Protein AF-A0A3D1KBX4-F1 (afdb_monomer_lite)

Radius of gyration: 48.0 Å; chains: 1; bounding box: 101×35×110 Å

Sequence (178 aa):
KVKNSNFAMSMIKERGLDIAAVSDDEIENITEENTMIAKLMTWLKGKGLPENADEKAVEEFTAKLKTVEDTDASYQAGFDAGKLEAPAKELTDKITALEADKLALTAEVETLKAKNAKLTGGLNAPSTETVLTGKAGFDTAVADLVKTGMKLPDAMIQVQRQNPILFKSMIEETNKKR

Secondary structure (DSSP, 8-state):
-----HHHHHHHHHTT--TTTS-HHHHHHHHHHHHHHHHHHHHHHHTT--TT--HHHHHHHHHHHHHHHHHHHHHHHHHHTTTTHHHHHHHHHHHHHHHHHHHHHHHHHHHHHHHHHHHHHHHSS--------HHHHHHHHHHHHHHTT--HHHHHHHHHHH-HHHHHHHHHHHHHT-

Structure (mmCIF, N/CA/C/O backbone):
data_AF-A0A3D1KBX4-F1
#
_entry.id   AF-A0A3D1KBX4-F1
#
loop_
_atom_site.group_PDB
_atom_site.id
_atom_site.type_symbol
_atom_site.label_atom_id
_atom_site.label_alt_id
_atom_site.label_comp_id
_atom_site.label_asym_id
_atom_site.label_entity_id
_atom_site.label_seq_id
_atom_site.pdbx_PDB_ins_code
_atom_site.Cartn_x
_atom_site.Cartn_y
_atom_site.Cartn_z
_atom_site.occupancy
_atom_site.B_iso_or_equiv
_atom_site.auth_seq_id
_atom_site.auth_comp_id
_atom_site.auth_asym_id
_atom_site.auth_atom_id
_atom_site.pdbx_PDB_model_num
ATOM 1 N N . LYS A 1 1 ? 36.544 -19.363 -18.564 1.00 40.16 1 LYS A N 1
ATOM 2 C CA . LYS A 1 1 ? 37.272 -19.500 -19.851 1.00 40.16 1 LYS A CA 1
ATOM 3 C C . LYS A 1 1 ? 36.250 -19.444 -20.973 1.00 40.16 1 LYS A C 1
ATOM 5 O O . LYS A 1 1 ? 35.877 -20.483 -21.515 1.00 40.16 1 LYS A O 1
ATOM 10 N N . VAL A 1 2 ? 35.745 -18.242 -21.246 1.00 45.41 2 VAL A N 1
ATOM 11 C CA . VAL A 1 2 ? 34.966 -17.989 -22.456 1.00 45.41 2 VAL A CA 1
ATOM 12 C C . VAL A 1 2 ? 35.917 -18.287 -23.605 1.00 45.41 2 VAL A C 1
ATOM 14 O O . VAL A 1 2 ? 37.049 -17.808 -23.643 1.00 45.41 2 VAL A O 1
ATOM 17 N N . LYS A 1 3 ? 35.549 -19.264 -24.429 1.00 46.41 3 LYS A N 1
ATOM 18 C CA . LYS A 1 3 ? 36.371 -19.665 -25.560 1.00 46.41 3 LYS A CA 1
ATOM 19 C C . LYS A 1 3 ? 36.440 -18.455 -26.475 1.00 46.41 3 LYS A C 1
ATOM 21 O O . LYS A 1 3 ? 35.412 -18.082 -27.023 1.00 46.41 3 LYS A O 1
ATOM 26 N N . ASN A 1 4 ? 37.642 -17.905 -26.613 1.00 54.31 4 ASN A N 1
ATOM 27 C CA . ASN A 1 4 ? 38.104 -17.089 -27.727 1.00 54.31 4 ASN A CA 1
ATOM 28 C C . ASN A 1 4 ? 37.462 -17.594 -29.028 1.00 54.31 4 ASN A C 1
ATOM 30 O O . ASN A 1 4 ? 37.951 -18.527 -29.669 1.00 54.31 4 ASN A O 1
ATOM 34 N N . SER A 1 5 ? 36.294 -17.048 -29.359 1.00 61.50 5 SER A N 1
ATOM 35 C CA . SER A 1 5 ? 35.560 -17.422 -30.553 1.00 61.50 5 SER A CA 1
ATOM 36 C C . SER A 1 5 ? 36.363 -16.852 -31.707 1.00 61.50 5 SER A C 1
ATOM 38 O O . SER A 1 5 ? 36.570 -15.642 -31.771 1.00 61.50 5 SER A O 1
ATOM 40 N N . ASN A 1 6 ? 36.842 -17.707 -32.613 1.00 62.59 6 ASN A N 1
ATOM 41 C CA . ASN A 1 6 ? 37.582 -17.274 -33.806 1.00 62.59 6 ASN A CA 1
ATOM 42 C C . ASN A 1 6 ? 36.839 -16.172 -34.580 1.00 62.59 6 ASN A C 1
ATOM 44 O O . ASN A 1 6 ? 37.470 -15.356 -35.241 1.00 62.59 6 ASN A O 1
ATOM 48 N N . PHE A 1 7 ? 35.512 -16.132 -34.441 1.00 63.44 7 PHE A N 1
ATOM 49 C CA . PHE A 1 7 ? 34.642 -15.102 -34.984 1.00 63.44 7 PHE A CA 1
ATOM 50 C C . PHE A 1 7 ? 34.751 -13.752 -34.250 1.00 63.44 7 PHE A C 1
ATOM 52 O O . PHE A 1 7 ? 34.878 -12.717 -34.891 1.00 63.44 7 PHE A O 1
ATOM 59 N N . ALA A 1 8 ? 34.778 -13.729 -32.914 1.00 63.28 8 ALA A N 1
ATOM 60 C CA . ALA A 1 8 ? 34.997 -12.483 -32.170 1.00 63.28 8 ALA A CA 1
ATOM 61 C C . ALA A 1 8 ? 36.393 -11.906 -32.465 1.00 63.28 8 ALA A C 1
ATOM 63 O O . ALA A 1 8 ? 36.533 -10.715 -32.730 1.00 63.28 8 ALA A O 1
ATOM 64 N N . MET A 1 9 ? 37.416 -12.767 -32.538 1.00 66.56 9 MET A N 1
ATOM 65 C CA . MET A 1 9 ? 38.781 -12.357 -32.889 1.00 66.56 9 MET A CA 1
ATOM 66 C C . MET A 1 9 ? 38.905 -11.817 -34.323 1.00 66.56 9 MET A C 1
ATOM 68 O O . MET A 1 9 ? 39.659 -10.869 -34.542 1.00 66.56 9 MET A O 1
ATOM 72 N N . SER A 1 10 ? 38.173 -12.368 -35.302 1.00 69.00 10 SER A N 1
ATOM 73 C CA . SER A 1 10 ? 38.164 -11.809 -36.663 1.00 69.00 10 SER A CA 1
ATOM 74 C C . SER A 1 10 ? 37.491 -10.437 -36.713 1.00 69.00 10 SER A C 1
ATOM 76 O O . SER A 1 10 ? 38.005 -9.543 -37.377 1.00 69.00 10 SER A O 1
ATOM 78 N N . MET A 1 11 ? 36.410 -10.234 -35.955 1.00 67.12 11 MET A N 1
ATOM 79 C CA . MET A 1 11 ? 35.692 -8.954 -35.904 1.00 67.12 11 MET A CA 1
ATOM 80 C C . MET A 1 11 ? 36.488 -7.858 -35.185 1.00 67.12 11 MET A C 1
ATOM 82 O O . MET A 1 11 ? 36.513 -6.720 -35.644 1.00 67.12 11 MET A O 1
ATOM 86 N N . ILE A 1 12 ? 37.184 -8.189 -34.093 1.00 67.62 12 ILE A N 1
ATOM 87 C CA . ILE A 1 12 ? 38.098 -7.260 -33.403 1.00 67.62 12 ILE A CA 1
ATOM 88 C C . ILE A 1 12 ? 39.187 -6.782 -34.375 1.00 67.62 12 ILE A C 1
ATOM 90 O O . ILE A 1 12 ? 39.473 -5.587 -34.457 1.00 67.62 12 ILE A O 1
ATOM 94 N N . LYS A 1 13 ? 39.717 -7.703 -35.190 1.00 71.62 13 LYS A N 1
ATOM 95 C CA . LYS A 1 13 ? 40.712 -7.398 -36.223 1.00 71.62 13 LYS A CA 1
ATOM 96 C C . LYS A 1 13 ? 40.152 -6.533 -37.361 1.00 71.62 13 LYS A C 1
ATOM 98 O O . LYS A 1 13 ? 40.846 -5.628 -37.813 1.00 71.62 13 LYS A O 1
ATOM 103 N N . GLU A 1 14 ? 38.919 -6.774 -37.811 1.00 69.06 14 GLU A N 1
ATOM 104 C CA . GLU A 1 14 ? 38.237 -5.936 -38.815 1.00 69.06 14 GLU A CA 1
ATOM 105 C C . GLU A 1 14 ? 37.925 -4.525 -38.296 1.00 69.06 14 GLU A C 1
ATOM 107 O O . GLU A 1 14 ? 38.028 -3.559 -39.047 1.00 69.06 14 GLU A O 1
ATOM 112 N N . ARG A 1 15 ? 37.616 -4.388 -36.999 1.00 68.19 15 ARG A N 1
ATOM 113 C CA . ARG A 1 15 ? 37.420 -3.094 -36.321 1.00 68.19 15 ARG A CA 1
ATOM 114 C C . ARG A 1 15 ? 38.738 -2.346 -36.046 1.00 68.19 15 ARG A C 1
ATOM 116 O O . ARG A 1 15 ? 38.702 -1.247 -35.503 1.00 68.19 15 ARG A O 1
ATOM 123 N N . GLY A 1 16 ? 39.892 -2.919 -36.409 1.00 69.19 16 GLY A N 1
ATOM 124 C CA . GLY A 1 16 ? 41.214 -2.317 -36.200 1.00 69.19 16 GLY A CA 1
ATOM 125 C C . GLY A 1 16 ? 41.640 -2.231 -34.731 1.00 69.19 16 GLY A C 1
ATOM 126 O O . GLY A 1 16 ? 42.551 -1.473 -34.405 1.00 69.19 16 GLY A O 1
ATOM 127 N N . LEU A 1 17 ? 40.978 -2.983 -33.850 1.00 69.25 17 LEU A N 1
ATOM 128 C CA . LEU A 1 17 ? 41.264 -3.013 -32.421 1.00 69.25 17 LEU A CA 1
ATOM 129 C C . LEU A 1 17 ? 42.399 -4.005 -32.137 1.00 69.25 17 LEU A C 1
ATOM 131 O O . LEU A 1 17 ? 42.470 -5.083 -32.735 1.00 69.25 17 LEU A O 1
ATOM 135 N N . ASP A 1 18 ? 43.295 -3.646 -31.218 1.00 71.38 18 ASP A N 1
ATOM 136 C CA . ASP A 1 18 ? 44.352 -4.552 -30.772 1.00 71.38 18 ASP A CA 1
ATOM 137 C C . ASP A 1 18 ? 43.756 -5.630 -29.863 1.00 71.38 18 ASP A C 1
ATOM 139 O O . ASP A 1 18 ? 43.328 -5.348 -28.747 1.00 71.38 18 ASP A O 1
ATOM 143 N N . ILE A 1 19 ? 43.761 -6.878 -30.335 1.00 62.38 19 ILE A N 1
ATOM 144 C CA . ILE A 1 19 ? 43.239 -8.052 -29.621 1.00 62.38 19 ILE A CA 1
ATOM 145 C C . ILE A 1 19 ? 43.886 -8.207 -28.235 1.00 62.38 19 ILE A C 1
ATOM 147 O O . ILE A 1 19 ? 43.243 -8.724 -27.328 1.00 62.38 19 ILE A O 1
ATOM 151 N N . ALA A 1 20 ? 45.132 -7.757 -28.052 1.00 65.81 20 ALA A N 1
ATOM 152 C CA . ALA A 1 20 ? 45.820 -7.829 -26.764 1.00 65.81 20 ALA A CA 1
ATOM 153 C C . ALA A 1 20 ? 45.348 -6.770 -25.747 1.00 65.81 20 ALA A C 1
ATOM 155 O O . ALA A 1 20 ? 45.660 -6.893 -24.563 1.00 65.81 20 ALA A O 1
ATOM 156 N N . ALA A 1 21 ? 44.622 -5.744 -26.200 1.00 68.38 21 ALA A N 1
ATOM 157 C CA . ALA A 1 21 ? 44.121 -4.643 -25.381 1.00 68.38 21 ALA A CA 1
ATOM 158 C C . ALA A 1 21 ? 42.611 -4.730 -25.092 1.00 68.38 21 ALA A C 1
ATOM 160 O O . ALA A 1 21 ? 42.119 -3.949 -24.282 1.00 68.38 21 ALA A O 1
ATOM 161 N N . VAL A 1 22 ? 41.889 -5.658 -25.732 1.00 66.56 22 VAL A N 1
ATOM 162 C CA . VAL A 1 22 ? 40.455 -5.879 -25.501 1.00 66.56 22 VAL A CA 1
ATOM 163 C C . VAL A 1 22 ? 40.276 -6.839 -24.324 1.00 66.56 22 VAL A C 1
ATOM 165 O O . VAL A 1 22 ? 40.802 -7.952 -24.332 1.00 66.56 22 VAL A O 1
ATOM 168 N N . SER A 1 23 ? 39.551 -6.397 -23.302 1.00 74.88 23 SER A N 1
ATOM 169 C CA . SER A 1 23 ? 39.239 -7.182 -22.105 1.00 74.88 23 SER A CA 1
ATOM 170 C C . SER A 1 23 ? 38.258 -8.326 -22.389 1.00 74.88 23 SER A C 1
ATOM 172 O O . SER A 1 23 ? 37.511 -8.301 -23.367 1.00 74.88 23 SER A O 1
ATOM 174 N N . ASP A 1 24 ? 38.230 -9.332 -21.509 1.00 70.56 24 ASP A N 1
ATOM 175 C CA . ASP A 1 24 ? 37.310 -10.473 -21.630 1.00 70.56 24 ASP A CA 1
ATOM 176 C C . ASP A 1 24 ? 35.830 -10.022 -21.657 1.00 70.56 24 ASP A C 1
ATOM 178 O O . ASP A 1 24 ? 35.048 -10.572 -22.434 1.00 70.56 24 ASP A O 1
ATOM 182 N N . ASP A 1 25 ? 35.470 -8.982 -20.894 1.00 71.00 25 ASP A N 1
ATOM 183 C CA . ASP A 1 25 ? 34.118 -8.400 -20.863 1.00 71.00 25 ASP A CA 1
ATOM 184 C C . ASP A 1 25 ? 33.765 -7.700 -22.191 1.00 71.00 25 ASP A C 1
ATOM 186 O O . ASP A 1 25 ? 32.648 -7.811 -22.697 1.00 71.00 25 ASP A O 1
ATOM 190 N N . GLU A 1 26 ? 34.728 -7.013 -22.814 1.00 68.25 26 GLU A N 1
ATOM 191 C CA . GLU A 1 26 ? 34.542 -6.404 -24.137 1.00 68.25 26 GLU A CA 1
ATOM 192 C C . GLU A 1 26 ? 34.415 -7.468 -25.237 1.00 68.25 26 GLU A C 1
ATOM 194 O O . GLU A 1 26 ? 33.619 -7.309 -26.163 1.00 68.25 26 GLU A O 1
ATOM 199 N N . ILE A 1 27 ? 35.145 -8.584 -25.132 1.00 67.19 27 ILE A N 1
ATOM 200 C CA . ILE A 1 27 ? 35.003 -9.730 -26.045 1.00 67.19 27 ILE A CA 1
ATOM 201 C C . ILE A 1 27 ? 33.617 -10.373 -25.892 1.00 67.19 27 ILE A C 1
ATOM 203 O O . ILE A 1 27 ? 33.011 -10.761 -26.899 1.00 67.19 27 ILE A O 1
ATOM 207 N N . GLU A 1 28 ? 33.105 -10.491 -24.664 1.00 73.44 28 GLU A N 1
ATOM 208 C CA . GLU A 1 28 ? 31.763 -11.009 -24.380 1.00 73.44 28 GLU A CA 1
ATOM 209 C C . GLU A 1 28 ? 30.683 -10.091 -24.963 1.00 73.44 28 GLU A C 1
ATOM 211 O O . GLU A 1 28 ? 29.882 -10.560 -25.773 1.00 73.44 28 GLU A O 1
ATOM 216 N N . ASN A 1 29 ? 30.753 -8.780 -24.709 1.00 72.50 29 ASN A N 1
ATOM 217 C CA . ASN A 1 29 ? 29.845 -7.793 -25.303 1.00 72.50 29 ASN A CA 1
ATOM 218 C C . ASN A 1 29 ? 29.869 -7.826 -26.840 1.00 72.50 29 ASN A C 1
ATOM 220 O O . ASN A 1 29 ? 28.818 -7.894 -27.476 1.00 72.50 29 ASN A O 1
ATOM 224 N N . ILE A 1 30 ? 31.053 -7.874 -27.463 1.00 68.75 30 ILE A N 1
ATOM 225 C CA . ILE A 1 30 ? 31.182 -8.003 -28.926 1.00 68.75 30 ILE A CA 1
ATOM 226 C C . ILE A 1 30 ? 30.547 -9.313 -29.418 1.00 68.75 30 ILE A C 1
ATOM 228 O O . ILE A 1 30 ? 29.955 -9.367 -30.500 1.00 68.75 30 ILE A O 1
ATOM 232 N N . THR A 1 31 ? 30.662 -10.397 -28.654 1.00 68.94 31 THR A N 1
ATOM 233 C CA . THR A 1 31 ? 30.068 -11.691 -29.013 1.00 68.94 31 THR A CA 1
ATOM 234 C C . THR A 1 31 ? 28.540 -11.653 -28.912 1.00 68.94 31 THR A C 1
ATOM 236 O O . THR A 1 31 ? 27.851 -12.187 -29.791 1.00 68.94 31 THR A O 1
ATOM 239 N N . GLU A 1 32 ? 27.996 -10.999 -27.887 1.00 71.50 32 GLU A N 1
ATOM 240 C CA . GLU A 1 32 ? 26.558 -10.822 -27.685 1.00 71.50 32 GLU A CA 1
ATOM 241 C C . GLU A 1 32 ? 25.929 -9.906 -28.740 1.00 71.50 32 GLU A C 1
ATOM 243 O O . GLU A 1 32 ? 24.966 -10.319 -29.396 1.00 71.50 32 GLU A O 1
ATOM 248 N N . GLU A 1 33 ? 26.517 -8.729 -28.988 1.00 68.44 33 GLU A N 1
ATOM 249 C CA . GLU A 1 33 ? 26.109 -7.795 -30.049 1.00 68.44 33 GLU A CA 1
ATOM 250 C C . GLU A 1 33 ? 26.011 -8.512 -31.398 1.00 68.44 33 GLU A C 1
ATOM 252 O O . GLU A 1 33 ? 24.991 -8.459 -32.090 1.00 68.44 33 GLU A O 1
ATOM 257 N N . ASN A 1 34 ? 27.049 -9.268 -31.759 1.00 64.38 34 ASN A N 1
ATOM 258 C CA . ASN A 1 34 ? 27.075 -9.981 -33.029 1.00 64.38 34 ASN A CA 1
ATOM 259 C C . ASN A 1 34 ? 26.075 -11.144 -33.082 1.00 64.38 34 ASN A C 1
ATOM 261 O O . ASN A 1 34 ? 25.527 -11.448 -34.145 1.00 64.38 34 ASN A O 1
ATOM 265 N N . THR A 1 35 ? 25.788 -11.783 -31.947 1.00 69.50 35 THR A N 1
ATOM 266 C CA . THR A 1 35 ? 24.731 -12.798 -31.855 1.00 69.50 35 THR A CA 1
ATOM 267 C C . THR A 1 35 ? 23.355 -12.174 -32.090 1.00 69.50 35 THR A C 1
ATOM 269 O O . THR A 1 35 ? 22.517 -12.767 -32.778 1.00 69.50 35 THR A O 1
ATOM 272 N N . MET A 1 36 ? 23.111 -10.969 -31.567 1.00 66.56 36 MET A N 1
ATOM 273 C CA . MET A 1 36 ? 21.882 -10.218 -31.830 1.00 66.56 36 MET A CA 1
ATOM 274 C C . MET A 1 36 ? 21.788 -9.780 -33.295 1.00 66.56 36 MET A C 1
ATOM 276 O O . MET A 1 36 ? 20.743 -9.988 -33.912 1.00 66.56 36 MET A O 1
ATOM 280 N N . ILE A 1 37 ? 22.882 -9.295 -33.892 1.00 69.75 37 ILE A N 1
ATOM 281 C CA . ILE A 1 37 ? 22.953 -8.956 -35.324 1.00 69.75 37 ILE A CA 1
ATOM 282 C C . ILE A 1 37 ? 22.658 -10.187 -36.193 1.00 69.75 37 ILE A C 1
ATOM 284 O O . ILE A 1 37 ? 21.861 -10.109 -37.126 1.00 69.75 37 ILE A O 1
ATOM 288 N N . ALA A 1 38 ? 23.220 -11.356 -35.875 1.00 63.38 38 ALA A N 1
ATOM 289 C CA . ALA A 1 38 ? 22.959 -12.590 -36.619 1.00 63.38 38 ALA A CA 1
ATOM 290 C C . ALA A 1 38 ? 21.491 -13.046 -36.510 1.00 63.38 38 ALA A C 1
ATOM 292 O O . ALA A 1 38 ? 20.892 -13.465 -37.509 1.00 63.38 38 ALA A O 1
ATOM 293 N N . LYS A 1 39 ? 20.885 -12.935 -35.319 1.00 66.38 39 LYS A N 1
ATOM 294 C CA . LYS A 1 39 ? 19.450 -13.201 -35.110 1.00 66.38 39 LYS A CA 1
ATOM 295 C C . LYS A 1 39 ? 18.583 -12.218 -35.895 1.00 66.38 39 LYS A C 1
ATOM 297 O O . LYS A 1 39 ? 17.627 -12.649 -36.537 1.00 66.38 39 LYS A O 1
ATOM 302 N N . LEU A 1 40 ? 18.946 -10.935 -35.903 1.00 67.62 40 LEU A N 1
ATOM 303 C CA . LEU A 1 40 ? 18.265 -9.896 -36.670 1.00 67.62 40 LEU A CA 1
ATOM 304 C C . LEU A 1 40 ? 18.351 -10.177 -38.174 1.00 67.62 40 LEU A C 1
ATOM 306 O O . LEU A 1 40 ? 17.325 -10.219 -38.842 1.00 67.62 40 LEU A O 1
ATOM 310 N N . MET A 1 41 ? 19.539 -10.480 -38.698 1.00 63.59 41 MET A N 1
ATOM 311 C CA . MET A 1 41 ? 19.735 -10.849 -40.104 1.00 63.59 41 MET A CA 1
ATOM 312 C C . MET A 1 41 ? 18.957 -12.110 -40.487 1.00 63.59 41 MET A C 1
ATOM 314 O O . MET A 1 41 ? 18.401 -12.189 -41.579 1.00 63.59 41 MET A O 1
ATOM 318 N N . THR A 1 42 ? 18.872 -13.093 -39.591 1.00 68.69 42 THR A N 1
ATOM 319 C CA . THR A 1 42 ? 18.074 -14.309 -39.806 1.00 68.69 42 THR A CA 1
ATOM 320 C C . THR A 1 42 ? 16.580 -13.996 -39.848 1.00 68.69 42 THR A C 1
ATOM 322 O O . THR A 1 42 ? 15.877 -14.464 -40.743 1.00 68.6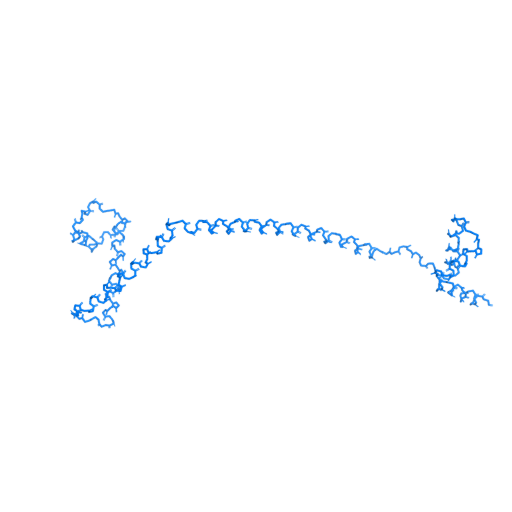9 42 THR A O 1
ATOM 325 N N . TRP A 1 43 ? 16.095 -13.173 -38.916 1.00 67.69 43 TRP A N 1
ATOM 326 C CA . TRP A 1 43 ? 14.705 -12.724 -38.887 1.00 67.69 43 TRP A CA 1
ATOM 327 C C . TRP A 1 43 ? 14.349 -11.931 -40.147 1.00 67.69 43 TRP A C 1
ATOM 329 O O . TRP A 1 43 ? 13.349 -12.226 -40.797 1.00 67.69 43 TRP A O 1
ATOM 339 N N . LEU A 1 44 ? 15.210 -10.996 -40.546 1.00 64.75 44 LEU A N 1
ATOM 340 C CA . LEU A 1 44 ? 15.057 -10.207 -41.761 1.00 64.75 44 LEU A CA 1
ATOM 341 C C . LEU A 1 44 ? 15.067 -11.102 -43.021 1.00 64.75 44 LEU A C 1
ATOM 343 O O . LEU A 1 44 ? 14.248 -10.902 -43.914 1.00 64.75 44 LEU A O 1
ATOM 347 N N . LYS A 1 45 ? 15.904 -12.151 -43.080 1.00 59.69 45 LYS A N 1
ATOM 348 C CA . LYS A 1 45 ? 15.924 -13.122 -44.195 1.00 59.69 45 LYS A CA 1
ATOM 349 C C . LYS A 1 45 ? 14.632 -13.933 -44.250 1.00 59.69 45 LYS A C 1
ATOM 351 O O . LYS A 1 45 ? 14.064 -14.094 -45.324 1.00 59.69 45 LYS A O 1
ATOM 356 N N . GLY A 1 46 ? 14.123 -14.365 -43.095 1.00 63.69 46 GLY A N 1
ATOM 357 C CA . GLY A 1 46 ? 12.828 -15.044 -42.976 1.00 63.69 46 GLY A CA 1
ATOM 358 C C . GLY A 1 46 ? 11.623 -14.156 -43.312 1.00 63.69 46 GLY A C 1
ATOM 359 O O . GLY A 1 46 ? 10.556 -14.670 -43.640 1.00 63.69 46 GLY A O 1
ATOM 360 N N . LYS A 1 47 ? 11.790 -12.829 -43.263 1.00 63.25 47 LYS A N 1
ATOM 361 C CA . LYS A 1 47 ? 10.810 -11.835 -43.725 1.00 63.25 47 LYS A CA 1
ATOM 362 C C . LYS A 1 47 ? 10.975 -11.447 -45.200 1.00 63.25 47 LYS A C 1
ATOM 364 O O . LYS A 1 47 ? 10.172 -10.658 -45.686 1.00 63.25 47 LYS A O 1
ATOM 369 N N . GLY A 1 48 ? 11.946 -12.030 -45.906 1.00 54.59 48 GLY A N 1
ATOM 370 C CA . GLY A 1 48 ? 12.234 -11.722 -47.304 1.00 54.59 48 GLY A CA 1
ATOM 371 C C . GLY A 1 48 ? 13.094 -10.472 -47.460 1.00 54.59 48 GLY A C 1
ATOM 372 O O . GLY A 1 48 ? 12.681 -9.531 -48.130 1.00 54.59 48 GLY A O 1
ATOM 373 N N . LEU A 1 49 ? 14.281 -10.454 -46.840 1.00 56.50 49 LEU A N 1
ATOM 374 C CA . LEU A 1 49 ? 15.329 -9.480 -47.165 1.00 56.50 49 LEU A 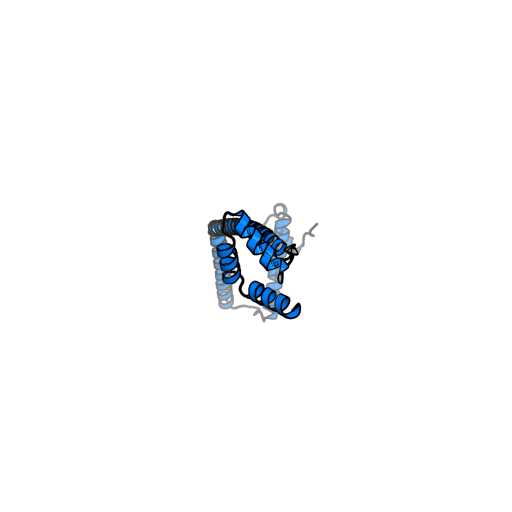CA 1
ATOM 375 C C . LEU A 1 49 ? 15.518 -9.467 -48.689 1.00 56.50 49 LEU A C 1
ATOM 377 O O . LEU A 1 49 ? 15.888 -10.509 -49.237 1.00 56.50 49 LEU A O 1
ATOM 381 N N . PRO A 1 50 ? 15.287 -8.342 -49.386 1.00 55.22 50 PRO A N 1
ATOM 382 C CA . PRO A 1 50 ? 15.759 -8.226 -50.753 1.00 55.22 50 PRO A CA 1
ATOM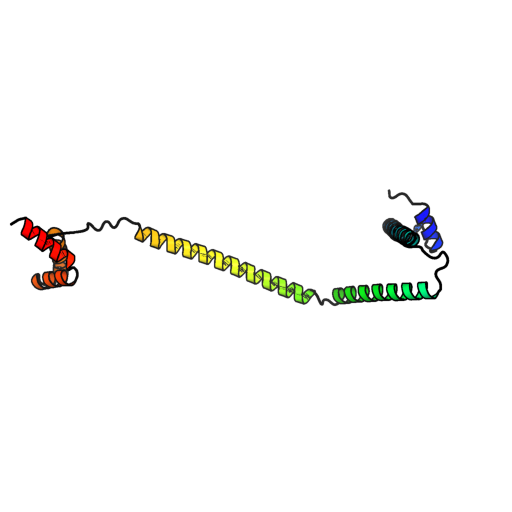 383 C C . PRO A 1 50 ? 17.283 -8.370 -50.689 1.00 55.22 50 PRO A C 1
ATOM 385 O O . PRO A 1 50 ? 17.929 -7.687 -49.895 1.00 55.22 50 PRO A O 1
ATOM 388 N N . GLU A 1 51 ? 17.877 -9.248 -51.499 1.00 52.31 51 GLU A N 1
ATOM 389 C CA . GLU A 1 51 ? 19.344 -9.428 -51.584 1.00 52.31 51 GLU A CA 1
ATOM 390 C C . GLU A 1 51 ? 20.088 -8.139 -52.007 1.00 52.31 51 GLU A C 1
ATOM 392 O O . GLU A 1 51 ? 21.312 -8.100 -52.105 1.00 52.31 51 GLU A O 1
ATOM 397 N N . ASN A 1 52 ? 19.339 -7.057 -52.210 1.00 54.56 52 ASN A N 1
ATOM 398 C CA . ASN A 1 52 ? 19.752 -5.728 -52.581 1.00 54.56 52 ASN A CA 1
ATOM 399 C C . ASN A 1 52 ? 18.609 -4.788 -52.158 1.00 54.56 52 ASN A C 1
ATOM 401 O O . ASN A 1 52 ? 17.750 -4.434 -52.965 1.00 54.56 52 ASN A O 1
ATOM 405 N N . ALA A 1 53 ? 18.544 -4.457 -50.863 1.00 55.62 53 ALA A N 1
ATOM 406 C CA . ALA A 1 53 ? 17.675 -3.386 -50.382 1.00 55.62 53 ALA A CA 1
ATOM 407 C C . ALA A 1 53 ? 18.007 -2.112 -51.166 1.00 55.62 53 ALA A C 1
ATOM 409 O O . ALA A 1 53 ? 19.176 -1.730 -51.248 1.00 55.62 53 ALA A O 1
ATOM 410 N N . ASP A 1 54 ? 17.000 -1.500 -51.791 1.00 59.50 54 ASP A N 1
ATOM 411 C CA . ASP A 1 54 ? 17.208 -0.211 -52.434 1.00 59.50 54 ASP A CA 1
ATOM 412 C C . ASP A 1 54 ? 17.618 0.834 -51.382 1.00 59.50 54 ASP A C 1
ATOM 414 O O . ASP A 1 54 ? 17.313 0.713 -50.192 1.00 59.50 54 ASP A O 1
ATOM 418 N N . GLU A 1 55 ? 18.367 1.845 -51.819 1.00 56.78 55 GLU A N 1
ATOM 419 C CA . GLU A 1 55 ? 18.937 2.895 -50.961 1.00 56.78 55 GLU A CA 1
ATOM 420 C C . GLU A 1 55 ? 17.872 3.546 -50.062 1.00 56.78 55 GLU A C 1
ATOM 422 O O . GLU A 1 55 ? 18.127 3.864 -48.903 1.00 56.78 55 GLU A O 1
ATOM 427 N N . LYS A 1 56 ? 16.629 3.609 -50.547 1.00 65.12 56 LYS A N 1
ATOM 428 C CA . LYS A 1 56 ? 15.481 4.173 -49.842 1.00 65.12 56 LYS A CA 1
ATOM 429 C C . LYS A 1 56 ? 15.016 3.312 -48.662 1.00 65.12 56 LYS A C 1
ATOM 431 O O . LYS A 1 56 ? 14.667 3.857 -47.616 1.00 65.12 56 LYS A O 1
ATOM 436 N N . ALA A 1 57 ? 15.023 1.986 -48.789 1.00 59.31 57 ALA A N 1
ATOM 437 C CA . ALA A 1 57 ? 14.710 1.078 -47.685 1.00 59.31 57 ALA A CA 1
ATOM 438 C C . ALA A 1 57 ? 15.772 1.137 -46.571 1.00 59.31 57 ALA A C 1
ATOM 440 O O . ALA A 1 57 ? 15.438 1.021 -45.389 1.00 59.31 57 ALA A O 1
ATOM 441 N N . VAL A 1 58 ? 17.039 1.356 -46.941 1.00 57.56 58 VAL A N 1
ATOM 442 C CA . VAL A 1 58 ? 18.138 1.567 -45.988 1.00 57.56 58 VAL A CA 1
ATOM 443 C C . VAL A 1 58 ? 17.982 2.913 -45.281 1.00 57.56 58 VAL A C 1
ATOM 445 O O . VAL A 1 58 ? 18.000 2.947 -44.054 1.00 57.56 58 VAL A O 1
ATOM 448 N N . GLU A 1 59 ? 17.734 3.999 -46.017 1.00 64.12 59 GLU A N 1
ATOM 449 C CA . GLU A 1 59 ? 17.489 5.330 -45.443 1.00 64.12 59 GLU A CA 1
ATOM 450 C C . GLU A 1 59 ? 16.298 5.345 -44.473 1.00 64.12 59 GLU A C 1
ATOM 452 O O . GLU A 1 59 ? 16.394 5.910 -43.382 1.00 64.12 59 GLU A O 1
ATOM 457 N N . GLU A 1 60 ? 15.185 4.691 -44.825 1.00 64.62 60 GLU A N 1
ATOM 458 C CA . GLU A 1 60 ? 14.000 4.623 -43.962 1.00 64.62 60 GLU A CA 1
ATOM 459 C C . GLU A 1 60 ? 14.275 3.824 -42.678 1.00 64.62 60 GLU A C 1
ATOM 461 O O . GLU A 1 60 ? 13.815 4.199 -41.594 1.00 64.62 60 GLU A O 1
ATOM 466 N N . PHE A 1 61 ? 15.048 2.738 -42.773 1.00 59.66 61 PHE A N 1
ATOM 467 C CA . PHE A 1 61 ? 15.465 1.963 -41.607 1.00 59.66 61 PHE A CA 1
ATOM 468 C C . PHE A 1 61 ? 16.435 2.752 -40.717 1.00 59.66 61 PHE A C 1
ATOM 470 O O . PHE A 1 61 ? 16.230 2.805 -39.506 1.00 59.66 61 PHE A O 1
ATOM 477 N N . THR A 1 62 ? 17.433 3.428 -41.294 1.00 61.75 62 THR A N 1
ATOM 478 C CA . THR A 1 62 ? 18.384 4.280 -40.561 1.00 61.75 62 THR A CA 1
ATOM 479 C C . THR A 1 62 ? 17.687 5.454 -39.874 1.00 61.75 62 THR A C 1
ATOM 481 O O . THR A 1 62 ? 17.989 5.750 -38.719 1.00 61.75 62 THR A O 1
ATOM 484 N N . ALA A 1 63 ? 16.710 6.090 -40.528 1.00 68.94 63 ALA A N 1
ATOM 485 C CA . ALA A 1 63 ? 15.907 7.146 -39.916 1.00 68.94 63 ALA A CA 1
ATOM 486 C C . ALA A 1 63 ? 15.104 6.622 -38.714 1.00 68.94 63 ALA A C 1
ATOM 488 O O . ALA A 1 63 ? 15.091 7.258 -37.662 1.00 68.94 63 ALA A O 1
ATOM 489 N N . LYS A 1 64 ? 14.490 5.435 -38.832 1.00 66.31 64 LYS A N 1
ATOM 490 C CA . LYS A 1 64 ? 13.788 4.789 -37.712 1.00 66.31 64 LYS A CA 1
ATOM 491 C C . LYS A 1 64 ? 14.743 4.399 -36.581 1.00 66.31 64 LYS A C 1
ATOM 493 O O . LYS A 1 64 ? 14.398 4.602 -35.420 1.00 66.31 64 LYS A O 1
ATOM 498 N N . LEU A 1 65 ? 15.942 3.905 -36.889 1.00 64.06 65 LEU A N 1
ATOM 499 C CA . LEU A 1 65 ? 16.949 3.577 -35.875 1.00 64.06 65 LEU A CA 1
ATOM 500 C C . LEU A 1 65 ? 17.364 4.825 -35.083 1.00 64.06 65 LEU A C 1
ATOM 502 O O . LEU A 1 65 ? 17.320 4.815 -33.858 1.00 64.06 65 LEU A O 1
ATOM 506 N N . LYS A 1 66 ? 17.629 5.932 -35.787 1.00 66.25 66 LYS A N 1
ATOM 507 C CA . LYS A 1 66 ? 17.961 7.221 -35.174 1.00 66.25 66 LYS A CA 1
ATOM 508 C C . LYS A 1 66 ? 16.844 7.744 -34.272 1.00 66.25 66 LYS A C 1
ATOM 510 O O . LYS A 1 66 ? 17.118 8.228 -33.185 1.00 66.25 66 LYS A O 1
ATOM 515 N N . THR A 1 67 ? 15.576 7.576 -34.663 1.00 67.06 67 THR A N 1
ATOM 516 C CA . THR A 1 67 ? 14.457 7.947 -33.779 1.00 67.06 67 THR A CA 1
ATOM 517 C C . THR A 1 67 ? 14.397 7.105 -32.506 1.00 67.06 67 THR A C 1
ATOM 519 O O . THR A 1 67 ? 14.006 7.626 -31.467 1.00 67.06 67 THR A O 1
ATOM 522 N N . VAL A 1 68 ? 14.791 5.829 -32.556 1.00 58.91 68 VAL A N 1
ATOM 523 C CA . VAL A 1 68 ? 14.854 4.965 -31.367 1.00 58.91 68 VAL A CA 1
ATOM 524 C C . VAL A 1 68 ? 16.018 5.384 -30.465 1.00 58.91 68 VAL A C 1
ATOM 526 O O . VAL A 1 68 ? 15.808 5.534 -29.266 1.00 58.91 68 VAL A O 1
ATOM 529 N N . GLU A 1 69 ? 17.195 5.661 -31.032 1.00 58.97 69 GLU A N 1
ATOM 530 C CA . GLU A 1 69 ? 18.372 6.155 -30.296 1.00 58.97 69 GLU A CA 1
ATOM 531 C C . GLU A 1 69 ? 18.123 7.530 -29.648 1.00 58.97 69 GLU A C 1
ATOM 533 O O . GLU A 1 69 ? 18.426 7.722 -28.471 1.00 58.97 69 GLU A O 1
ATOM 538 N N . ASP A 1 70 ? 17.495 8.466 -30.368 1.00 59.72 70 ASP A N 1
ATOM 539 C CA . ASP A 1 70 ? 17.119 9.787 -29.841 1.00 59.72 70 ASP A CA 1
ATOM 540 C C . ASP A 1 70 ? 16.079 9.667 -28.709 1.00 59.72 70 ASP A C 1
ATOM 542 O O . ASP A 1 70 ? 16.088 10.438 -27.743 1.00 59.72 70 ASP A O 1
ATOM 546 N N . THR A 1 71 ? 15.185 8.676 -28.801 1.00 60.84 71 THR A N 1
ATOM 547 C CA . THR A 1 71 ? 14.191 8.393 -27.760 1.00 60.84 71 THR A CA 1
ATOM 548 C C . THR A 1 71 ? 14.862 7.830 -26.505 1.00 60.84 71 THR A C 1
ATOM 550 O O . THR A 1 71 ? 14.568 8.298 -25.404 1.00 60.84 71 THR A O 1
ATOM 553 N N . ASP A 1 72 ? 15.805 6.899 -26.651 1.00 61.75 72 ASP A N 1
ATOM 554 C CA . ASP A 1 72 ? 16.551 6.297 -25.538 1.00 61.75 72 ASP A CA 1
ATOM 555 C C . ASP A 1 72 ? 17.452 7.326 -24.828 1.00 61.75 72 ASP A C 1
ATOM 557 O O . ASP A 1 72 ? 17.425 7.460 -23.603 1.00 61.75 72 ASP A O 1
ATOM 561 N N . ALA A 1 73 ? 18.131 8.186 -25.597 1.00 59.91 73 ALA A N 1
ATOM 562 C CA . ALA A 1 73 ? 18.905 9.306 -25.063 1.00 59.91 73 ALA A CA 1
ATOM 563 C C . ALA A 1 73 ? 18.037 10.307 -24.278 1.00 59.91 73 ALA A C 1
ATOM 565 O O . ALA A 1 73 ? 18.486 10.871 -23.279 1.00 59.91 73 ALA A O 1
ATOM 566 N N . SER A 1 74 ? 16.778 10.517 -24.684 1.00 59.28 74 SER A N 1
ATOM 567 C CA . SER A 1 74 ? 15.842 11.394 -23.966 1.00 59.28 74 SER A CA 1
ATOM 568 C C . SER A 1 74 ? 15.378 10.808 -22.627 1.00 59.28 74 SER A C 1
ATOM 570 O O . SER A 1 74 ? 15.218 11.550 -21.651 1.00 59.28 74 SER A O 1
ATOM 572 N N . TYR A 1 75 ? 15.213 9.484 -22.553 1.00 57.44 75 TYR A N 1
ATOM 573 C CA . TYR A 1 75 ? 14.891 8.787 -21.311 1.00 57.44 75 TYR A CA 1
ATOM 574 C C . TYR A 1 75 ? 16.081 8.795 -20.354 1.00 57.44 75 TYR A C 1
ATOM 576 O O . TYR A 1 75 ? 15.907 9.132 -19.181 1.00 57.44 75 TYR A O 1
ATOM 584 N N . GLN A 1 76 ? 17.287 8.535 -20.863 1.00 62.28 76 GLN A N 1
ATOM 585 C CA . GLN A 1 76 ? 18.510 8.576 -20.067 1.00 62.28 76 GLN A CA 1
ATOM 586 C C . GLN A 1 76 ? 18.816 9.998 -19.571 1.00 62.28 76 GLN A C 1
ATOM 588 O O . GLN A 1 76 ? 19.070 10.192 -18.389 1.00 62.28 76 GLN A O 1
ATOM 593 N N . ALA A 1 77 ? 18.649 11.029 -20.407 1.00 60.66 77 ALA A N 1
ATOM 594 C CA . ALA A 1 77 ? 18.791 12.424 -19.980 1.00 60.66 77 ALA A CA 1
ATOM 595 C C . ALA A 1 77 ? 17.728 12.844 -18.945 1.00 60.66 77 ALA A C 1
ATOM 597 O O . ALA A 1 77 ? 17.999 13.659 -18.063 1.00 60.66 77 ALA A O 1
ATOM 598 N N . GLY A 1 78 ? 16.509 12.301 -19.030 1.00 60.19 78 GLY A N 1
ATOM 599 C CA . GLY A 1 78 ? 15.463 12.505 -18.025 1.00 60.19 78 GLY A CA 1
ATOM 600 C C . GLY A 1 78 ? 15.779 11.837 -16.683 1.00 60.19 78 GLY A C 1
ATOM 601 O O . GLY A 1 78 ? 15.464 12.408 -15.635 1.00 60.19 78 GLY A O 1
ATOM 602 N N . PHE A 1 79 ? 16.417 10.666 -16.727 1.00 58.69 79 PHE A N 1
ATOM 603 C CA . PHE A 1 79 ? 16.904 9.919 -15.570 1.00 58.69 79 PHE A CA 1
ATOM 604 C C . PHE A 1 79 ? 18.108 10.617 -14.911 1.00 58.69 79 PHE A C 1
ATOM 606 O O . PHE A 1 79 ? 18.067 10.904 -13.714 1.00 58.69 79 PHE A O 1
ATOM 613 N N . ASP A 1 80 ? 19.115 11.001 -15.701 1.00 60.16 80 ASP A N 1
ATOM 614 C CA . ASP A 1 80 ? 20.362 11.629 -15.242 1.00 60.16 80 ASP A CA 1
ATOM 615 C C . ASP A 1 80 ? 20.163 13.073 -14.740 1.00 60.16 80 ASP A C 1
ATOM 617 O O . ASP A 1 80 ? 20.914 13.554 -13.894 1.00 60.16 80 ASP A O 1
ATOM 621 N N . ALA A 1 81 ? 19.118 13.777 -15.195 1.00 61.09 81 ALA A N 1
ATOM 622 C CA . ALA A 1 81 ? 18.795 15.137 -14.750 1.00 61.09 81 ALA A CA 1
ATOM 623 C C . ALA A 1 81 ? 18.157 15.219 -13.342 1.00 61.09 81 ALA A C 1
ATOM 625 O O . ALA A 1 81 ? 17.594 16.258 -12.988 1.00 61.09 81 ALA A O 1
ATOM 626 N N . GLY A 1 82 ? 18.176 14.142 -12.547 1.00 56.12 82 GLY A N 1
ATOM 627 C CA . GLY A 1 82 ? 17.699 14.146 -11.156 1.00 56.12 82 GLY A CA 1
ATOM 628 C C . GLY A 1 82 ? 16.185 14.342 -10.997 1.00 56.12 82 GLY A C 1
ATOM 629 O O . GLY A 1 82 ? 15.689 14.544 -9.888 1.00 56.12 82 GLY A O 1
ATOM 630 N N . LYS A 1 83 ? 15.408 14.255 -12.087 1.00 62.53 83 LYS A N 1
ATOM 631 C CA . LYS A 1 83 ? 13.947 14.469 -12.067 1.00 62.53 83 LYS A CA 1
ATOM 632 C C . LYS A 1 83 ? 13.182 13.416 -11.262 1.00 62.53 83 LYS A C 1
ATOM 634 O O . LYS A 1 83 ? 12.017 13.639 -10.947 1.00 62.53 83 LYS A O 1
ATOM 639 N N . LEU A 1 84 ? 13.820 12.295 -10.924 1.00 62.25 84 LEU A N 1
ATOM 640 C CA . LEU A 1 84 ? 13.242 11.226 -10.109 1.00 62.25 84 LEU A CA 1
ATOM 641 C C . LEU A 1 84 ? 13.651 11.294 -8.631 1.00 62.25 84 LEU A C 1
ATOM 643 O O . LEU A 1 84 ? 12.952 10.717 -7.803 1.00 62.25 84 LEU A O 1
ATOM 647 N N . GLU A 1 85 ? 14.705 12.033 -8.267 1.00 68.81 85 GLU A N 1
ATOM 648 C CA . GLU A 1 85 ? 15.167 12.114 -6.872 1.00 68.81 85 GLU A CA 1
ATOM 649 C C . GLU A 1 85 ? 14.172 12.858 -5.977 1.00 68.81 85 GLU A C 1
ATOM 651 O O . GLU A 1 85 ? 13.829 12.385 -4.892 1.00 68.81 85 GLU A O 1
ATOM 656 N N . ALA A 1 86 ? 13.662 14.005 -6.439 1.00 71.12 86 ALA A N 1
ATOM 657 C CA . ALA A 1 86 ? 12.694 14.788 -5.672 1.00 71.12 86 ALA A CA 1
ATOM 658 C C . ALA A 1 86 ? 11.353 14.043 -5.473 1.00 71.12 86 ALA A C 1
ATOM 660 O O . ALA A 1 86 ? 10.913 13.943 -4.324 1.00 71.12 86 ALA A O 1
ATOM 661 N N . PRO A 1 87 ? 10.736 13.436 -6.512 1.00 79.50 87 PRO A N 1
ATOM 662 C CA . PRO A 1 87 ? 9.558 12.586 -6.334 1.00 79.50 87 PRO A CA 1
ATOM 663 C C . PRO A 1 87 ? 9.812 11.350 -5.461 1.00 79.50 87 PRO A C 1
ATOM 665 O O . PRO A 1 87 ? 8.962 10.998 -4.646 1.00 79.50 87 PRO A O 1
ATOM 668 N N . ALA A 1 88 ? 10.970 10.690 -5.589 1.00 77.31 88 ALA A N 1
ATOM 669 C CA . ALA A 1 88 ? 11.301 9.518 -4.776 1.00 77.31 88 ALA A CA 1
ATOM 670 C C . ALA A 1 88 ? 11.439 9.871 -3.288 1.00 77.31 88 ALA A C 1
ATOM 672 O O . ALA A 1 88 ? 10.945 9.139 -2.425 1.00 77.31 88 ALA A O 1
ATOM 673 N N . LYS A 1 89 ? 12.053 11.019 -2.978 1.00 80.19 89 LYS A N 1
ATOM 674 C CA . LYS A 1 89 ? 12.140 11.532 -1.609 1.00 80.19 89 LYS A CA 1
ATOM 675 C C . LYS A 1 89 ? 10.758 11.870 -1.048 1.00 80.19 89 LYS A C 1
ATOM 677 O O . LYS A 1 89 ? 10.429 11.430 0.048 1.00 80.19 89 LYS A O 1
ATOM 682 N N . GLU A 1 90 ? 9.924 12.568 -1.817 1.00 83.81 90 GLU A N 1
ATOM 683 C CA . GLU A 1 90 ? 8.556 12.906 -1.401 1.00 83.81 90 GLU A CA 1
ATOM 684 C C . GLU A 1 90 ? 7.715 11.651 -1.110 1.00 83.81 90 GLU A C 1
ATOM 686 O O . GLU A 1 90 ? 6.972 11.602 -0.128 1.00 83.81 90 GLU A O 1
ATOM 691 N N . LEU A 1 91 ? 7.848 10.612 -1.940 1.00 90.06 91 LEU A N 1
ATOM 692 C CA . LEU A 1 91 ? 7.189 9.326 -1.715 1.00 90.06 91 LEU A CA 1
ATOM 693 C C . LEU A 1 91 ? 7.714 8.624 -0.458 1.00 90.06 91 LEU A C 1
ATOM 695 O O . LEU A 1 91 ? 6.918 8.077 0.301 1.00 90.06 91 LEU A O 1
ATOM 699 N N . THR A 1 92 ? 9.022 8.676 -0.207 1.00 90.75 92 THR A N 1
ATOM 700 C CA . THR A 1 92 ? 9.642 8.090 0.994 1.00 90.75 92 THR A CA 1
ATOM 701 C C . THR A 1 92 ? 9.147 8.774 2.271 1.00 90.75 92 THR A C 1
ATOM 703 O O . THR A 1 92 ? 8.762 8.098 3.229 1.00 90.75 92 THR A O 1
ATOM 706 N N . ASP A 1 93 ? 9.073 10.106 2.269 1.00 90.94 93 ASP A N 1
ATOM 707 C CA . ASP A 1 93 ? 8.566 10.889 3.400 1.00 90.94 93 ASP A CA 1
ATOM 708 C C . ASP A 1 93 ? 7.078 10.580 3.660 1.00 90.94 93 ASP A C 1
ATOM 710 O O . ASP A 1 93 ? 6.671 10.361 4.804 1.00 90.94 93 ASP A O 1
ATOM 714 N N . LYS A 1 94 ? 6.267 10.472 2.596 1.00 93.50 94 LYS A N 1
ATOM 715 C CA . LYS A 1 94 ? 4.849 10.073 2.686 1.00 93.50 94 LYS A CA 1
ATOM 716 C C . LYS A 1 94 ? 4.668 8.665 3.248 1.00 93.50 94 LYS A C 1
ATOM 718 O O . LYS A 1 94 ? 3.797 8.465 4.090 1.00 93.50 94 LYS A O 1
ATOM 723 N N . ILE A 1 95 ? 5.470 7.698 2.801 1.00 93.69 95 ILE A N 1
ATOM 724 C CA . ILE A 1 95 ? 5.425 6.320 3.314 1.00 93.69 95 ILE A CA 1
ATOM 725 C C . ILE A 1 95 ? 5.756 6.310 4.808 1.00 93.69 95 ILE A C 1
ATOM 727 O O . ILE A 1 95 ? 5.002 5.738 5.590 1.00 93.69 95 ILE A O 1
ATOM 731 N N . THR A 1 96 ? 6.811 7.016 5.212 1.00 93.44 96 THR A N 1
ATOM 732 C CA . THR A 1 96 ? 7.242 7.087 6.616 1.00 93.44 96 THR A CA 1
ATOM 733 C C . THR A 1 96 ? 6.153 7.685 7.516 1.00 93.44 96 THR A C 1
ATOM 735 O O . THR A 1 96 ? 5.874 7.158 8.594 1.00 93.44 96 THR A O 1
ATOM 738 N N . ALA A 1 97 ? 5.490 8.757 7.069 1.00 93.31 97 ALA A N 1
ATOM 739 C CA . ALA A 1 97 ? 4.373 9.356 7.800 1.00 93.31 97 ALA A CA 1
ATOM 740 C C . ALA A 1 97 ? 3.182 8.388 7.932 1.00 93.31 97 ALA A C 1
ATOM 742 O O . ALA A 1 97 ? 2.645 8.209 9.024 1.00 93.31 97 ALA A O 1
ATOM 743 N N . LEU A 1 98 ? 2.815 7.701 6.846 1.00 95.25 98 LEU A N 1
ATOM 744 C CA . LEU A 1 98 ? 1.723 6.721 6.855 1.00 95.25 98 LEU A CA 1
ATOM 745 C C . LEU A 1 98 ? 2.019 5.510 7.754 1.00 95.25 98 LEU A C 1
ATOM 747 O O . LEU A 1 98 ? 1.110 4.974 8.392 1.00 95.25 98 LEU A O 1
ATOM 751 N N . GLU A 1 99 ? 3.274 5.069 7.832 1.00 94.81 99 GLU A N 1
ATOM 752 C CA . GLU A 1 99 ? 3.690 3.999 8.744 1.00 94.81 99 GLU A CA 1
ATOM 753 C C . GLU A 1 99 ? 3.564 4.416 10.216 1.00 94.81 99 GLU A C 1
ATOM 755 O O . GLU A 1 99 ? 3.086 3.625 11.038 1.00 94.81 99 GLU A O 1
ATOM 760 N N . ALA A 1 100 ? 3.914 5.664 10.543 1.00 94.25 100 ALA A N 1
ATOM 761 C CA . ALA A 1 100 ? 3.731 6.221 11.881 1.00 94.25 100 ALA A CA 1
ATOM 762 C C . ALA A 1 100 ? 2.242 6.326 12.263 1.00 94.25 100 ALA A C 1
ATOM 764 O O . ALA A 1 100 ? 1.851 5.880 13.346 1.00 94.25 100 ALA A O 1
ATOM 765 N N . ASP A 1 101 ? 1.397 6.826 11.358 1.00 94.81 101 ASP A N 1
ATOM 766 C CA . ASP A 1 101 ? -0.051 6.925 11.576 1.00 94.81 101 ASP A CA 1
ATOM 767 C C . ASP A 1 101 ? -0.686 5.545 11.793 1.00 94.81 101 ASP A C 1
ATOM 769 O O . ASP A 1 101 ? -1.506 5.352 12.695 1.00 94.81 101 ASP A O 1
ATOM 773 N N . LYS A 1 102 ? -0.264 4.538 11.018 1.00 94.38 102 LYS A N 1
ATOM 774 C CA . LYS A 1 102 ? -0.722 3.152 11.181 1.00 94.38 102 LYS A CA 1
ATOM 775 C C . LYS A 1 102 ? -0.388 2.595 12.569 1.00 94.38 102 LYS A C 1
ATOM 777 O O . LYS A 1 102 ? -1.223 1.913 13.172 1.00 94.38 102 LYS A O 1
ATOM 782 N N . LEU A 1 103 ? 0.815 2.862 13.077 1.00 93.94 103 LEU A N 1
ATOM 783 C CA . LEU A 1 103 ? 1.233 2.465 14.425 1.00 93.94 103 LEU A CA 1
ATOM 784 C C . LEU A 1 103 ? 0.370 3.139 15.500 1.00 93.94 103 LEU A C 1
ATOM 786 O O . LEU A 1 103 ? -0.119 2.455 16.403 1.00 93.94 103 LEU A O 1
ATOM 790 N N . ALA A 1 104 ? 0.127 4.445 15.369 1.00 93.19 104 ALA A N 1
ATOM 791 C CA . ALA A 1 104 ? -0.710 5.202 16.297 1.00 93.19 104 ALA A CA 1
ATOM 792 C C . ALA A 1 104 ? -2.155 4.674 16.333 1.00 93.19 104 ALA A C 1
ATOM 794 O O . ALA A 1 104 ? -2.678 4.371 17.407 1.00 93.19 104 ALA A O 1
ATOM 795 N N . LEU A 1 105 ? -2.767 4.462 15.164 1.00 95.19 105 LEU A N 1
ATOM 796 C CA . LEU A 1 105 ? -4.122 3.914 15.053 1.00 95.19 105 LEU A CA 1
ATOM 797 C C . LEU A 1 105 ? -4.223 2.492 15.616 1.00 95.19 105 LEU A C 1
ATOM 799 O O . LEU A 1 105 ? -5.215 2.143 16.255 1.00 95.19 105 LEU A O 1
ATOM 803 N N . THR A 1 106 ? -3.191 1.666 15.429 1.00 93.69 106 THR A N 1
ATOM 804 C CA . THR A 1 106 ? -3.154 0.312 16.005 1.00 93.69 106 THR A CA 1
ATOM 805 C C . THR A 1 106 ? -3.164 0.366 17.536 1.00 93.69 106 THR A C 1
ATOM 807 O O . THR A 1 106 ? -3.927 -0.362 18.173 1.00 93.69 106 THR A O 1
ATOM 810 N N . ALA A 1 107 ? -2.373 1.259 18.136 1.00 92.81 107 ALA A N 1
ATOM 811 C CA . ALA A 1 107 ? -2.352 1.454 19.586 1.00 92.81 107 ALA A CA 1
ATOM 812 C C . ALA A 1 107 ? -3.690 1.998 20.126 1.00 92.81 107 ALA A C 1
ATOM 814 O O . ALA A 1 107 ? -4.161 1.573 21.188 1.00 92.81 107 ALA A O 1
ATOM 815 N N . GLU A 1 108 ? -4.334 2.904 19.388 1.00 94.56 108 GLU A N 1
ATOM 816 C CA . GLU A 1 108 ? -5.650 3.436 19.745 1.00 94.56 108 GLU A CA 1
ATOM 817 C C . GLU A 1 108 ? -6.729 2.345 19.716 1.00 94.56 108 GLU A C 1
ATOM 819 O O . GLU A 1 108 ? -7.508 2.220 20.664 1.00 94.56 108 GLU A O 1
ATOM 824 N N . VAL A 1 109 ? -6.731 1.489 18.689 1.00 94.75 109 VAL A N 1
ATOM 825 C CA . VAL A 1 109 ? -7.653 0.348 18.590 1.00 94.75 109 VAL A CA 1
ATOM 826 C C . VAL A 1 109 ? -7.489 -0.608 19.770 1.00 94.75 109 VAL A C 1
ATOM 828 O O . VAL A 1 109 ? -8.490 -1.018 20.358 1.00 94.75 109 VAL A O 1
ATOM 831 N N . GLU A 1 110 ? -6.260 -0.949 20.158 1.00 92.50 110 GLU A N 1
ATOM 832 C CA . GLU A 1 110 ? -6.018 -1.814 21.321 1.00 92.50 110 GLU A CA 1
ATOM 833 C C . GLU A 1 110 ? -6.497 -1.164 22.628 1.00 92.50 110 GLU A C 1
ATOM 835 O O . GLU A 1 110 ? -7.141 -1.812 23.459 1.00 92.50 110 GLU A O 1
ATOM 840 N N . THR A 1 111 ? -6.296 0.147 22.776 1.00 92.81 111 THR A N 1
ATOM 841 C CA . THR A 1 111 ? -6.806 0.910 23.925 1.00 92.81 111 THR A CA 1
ATOM 842 C C . THR A 1 111 ? -8.337 0.900 23.975 1.00 92.81 111 THR A C 1
ATOM 844 O O . THR A 1 111 ? -8.935 0.668 25.032 1.00 92.81 111 THR A O 1
ATOM 847 N N . LEU A 1 112 ? -8.996 1.109 22.833 1.00 91.69 112 LEU A N 1
ATOM 848 C CA . LEU A 1 112 ? -10.453 1.073 22.723 1.00 91.69 112 LEU A CA 1
ATOM 849 C C . LEU A 1 112 ? -11.011 -0.329 22.982 1.00 91.69 112 LEU A C 1
ATOM 851 O O . LEU A 1 112 ? -12.007 -0.452 23.695 1.00 91.69 112 LEU A O 1
ATOM 855 N N . LYS A 1 113 ? -10.357 -1.386 22.486 1.00 89.62 113 LYS A N 1
ATOM 856 C CA . LYS A 1 113 ? -10.716 -2.778 22.802 1.00 89.62 113 LYS A CA 1
ATOM 857 C C . LYS A 1 113 ? -10.632 -3.049 24.300 1.00 89.62 113 LYS A C 1
ATOM 859 O O . LYS A 1 113 ? -11.585 -3.585 24.863 1.00 89.62 113 LYS A O 1
ATOM 864 N N . ALA A 1 114 ? -9.550 -2.636 24.961 1.00 87.25 114 ALA A N 1
ATOM 865 C CA . ALA A 1 114 ? -9.391 -2.804 26.405 1.00 87.25 114 ALA A CA 1
ATOM 866 C C . ALA A 1 114 ? -10.479 -2.052 27.192 1.00 87.25 114 ALA A C 1
ATOM 868 O O . ALA A 1 114 ? -11.075 -2.593 28.129 1.00 87.25 114 ALA A O 1
ATOM 869 N N . LYS A 1 115 ? -10.798 -0.819 26.780 1.00 87.62 115 LYS A N 1
ATOM 870 C CA . LYS A 1 115 ? -11.884 -0.030 27.378 1.00 87.62 115 LYS A CA 1
ATOM 871 C C . LYS A 1 115 ? -13.245 -0.700 27.181 1.00 87.62 115 LYS A C 1
ATOM 873 O O . LYS A 1 115 ? -14.029 -0.761 28.127 1.00 87.62 115 LYS A O 1
ATOM 878 N N . ASN A 1 116 ? -13.510 -1.222 25.986 1.00 84.62 116 ASN A N 1
ATOM 879 C CA . ASN A 1 116 ? -14.755 -1.918 25.682 1.00 84.62 116 ASN A CA 1
ATOM 880 C C . ASN A 1 116 ? -14.884 -3.207 26.508 1.00 84.62 116 ASN A C 1
ATOM 882 O O . ASN A 1 116 ? -15.901 -3.407 27.159 1.00 84.62 116 ASN A O 1
ATOM 886 N N . ALA A 1 117 ? -13.817 -4.007 26.606 1.00 81.38 117 ALA A N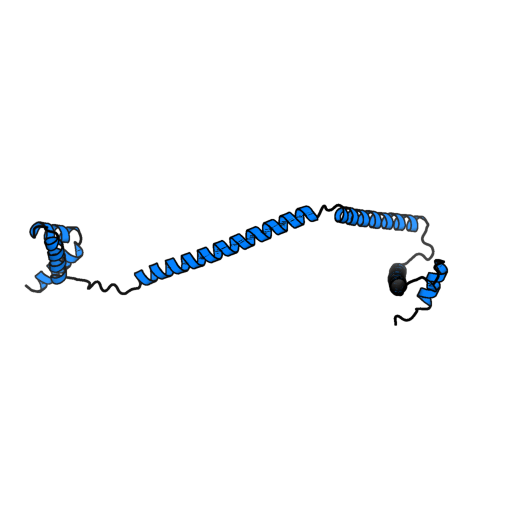 1
ATOM 887 C CA . ALA A 1 117 ? -13.782 -5.210 27.439 1.00 81.38 117 ALA A CA 1
ATOM 888 C C . ALA A 1 117 ? -14.075 -4.912 28.921 1.00 81.38 117 ALA A C 1
ATOM 890 O O . ALA A 1 117 ? -14.801 -5.662 29.574 1.00 81.38 117 ALA A O 1
ATOM 891 N N . LYS A 1 118 ? -13.567 -3.791 29.452 1.00 79.88 118 LYS A N 1
ATOM 892 C CA . LYS A 1 118 ? -13.862 -3.342 30.822 1.00 79.88 118 LYS A CA 1
ATOM 893 C C . LYS A 1 118 ? -15.334 -2.960 31.005 1.00 79.88 118 LYS A C 1
ATOM 895 O O . LYS A 1 118 ? -15.920 -3.279 32.036 1.00 79.88 118 LYS A O 1
ATOM 900 N N . LEU A 1 119 ? -15.936 -2.301 30.015 1.00 78.06 119 LEU A N 1
ATOM 901 C CA . LEU A 1 119 ? -17.355 -1.937 30.041 1.00 78.06 119 LEU A CA 1
ATOM 902 C C . LEU A 1 119 ? -18.260 -3.171 29.924 1.00 78.06 119 LEU A C 1
ATOM 904 O O . LEU A 1 119 ? -19.185 -3.323 30.717 1.00 78.06 119 LEU A O 1
ATOM 908 N N . THR A 1 120 ? -17.969 -4.092 29.002 1.00 71.94 120 THR A N 1
ATOM 909 C CA . THR A 1 120 ? -18.749 -5.328 28.830 1.00 71.94 120 THR A CA 1
ATOM 910 C C . THR A 1 120 ? -18.560 -6.302 29.990 1.00 71.94 120 THR A C 1
ATOM 912 O O . THR A 1 120 ? -19.506 -6.975 30.385 1.00 71.94 120 THR A O 1
ATOM 915 N N . GLY A 1 121 ? -17.361 -6.361 30.577 1.00 62.09 121 GLY A N 1
ATOM 916 C CA . GLY A 1 121 ? -17.099 -7.131 31.794 1.00 62.09 121 GLY A CA 1
ATOM 917 C C . GLY A 1 121 ? -17.858 -6.589 33.007 1.00 62.09 121 GLY A C 1
ATOM 918 O O . GLY A 1 121 ? -18.318 -7.371 33.830 1.00 62.09 121 GLY A O 1
ATOM 919 N N . GLY A 1 122 ? -18.057 -5.268 33.085 1.00 57.47 122 GLY A N 1
ATOM 920 C CA . GLY A 1 122 ? -18.915 -4.638 34.092 1.00 57.47 122 GLY A CA 1
ATOM 921 C C . GLY A 1 122 ? -20.411 -4.881 33.868 1.00 57.47 122 GLY A C 1
ATOM 922 O O . GLY A 1 122 ? -21.141 -5.030 34.840 1.00 57.47 122 GLY A O 1
ATOM 923 N N . LEU A 1 123 ? -20.864 -4.971 32.611 1.00 52.94 123 LEU A N 1
ATOM 924 C CA . LEU A 1 123 ? -22.260 -5.291 32.274 1.00 52.94 123 LEU A CA 1
ATOM 925 C C . LEU A 1 123 ? -22.625 -6.765 32.521 1.00 52.94 123 LEU A C 1
ATOM 927 O O . LEU A 1 123 ? -23.768 -7.060 32.850 1.00 52.94 123 LEU A O 1
ATOM 931 N N . ASN A 1 124 ? -21.666 -7.679 32.334 1.00 51.06 124 ASN A N 1
ATOM 932 C CA . ASN A 1 124 ? -21.856 -9.125 32.501 1.00 51.06 124 ASN A CA 1
ATOM 933 C C . ASN A 1 124 ? -21.469 -9.637 33.895 1.00 51.06 124 ASN A C 1
ATOM 935 O O . ASN A 1 124 ? -21.616 -10.830 34.169 1.00 51.06 124 ASN A O 1
ATOM 939 N N . ALA A 1 125 ? -20.959 -8.773 34.776 1.00 42.88 125 ALA A N 1
ATOM 940 C CA . ALA A 1 125 ? -20.842 -9.122 36.180 1.00 42.88 125 ALA A CA 1
ATOM 941 C C . ALA A 1 125 ? -22.263 -9.383 36.708 1.00 42.88 125 ALA A C 1
ATOM 943 O O . ALA A 1 125 ? -23.131 -8.529 36.510 1.00 42.88 125 ALA A O 1
ATOM 944 N N . PRO A 1 126 ? -22.540 -10.538 37.345 1.00 47.25 126 PRO A N 1
ATOM 945 C CA . PRO A 1 126 ? -23.834 -10.755 37.968 1.00 47.25 126 PRO A CA 1
ATOM 946 C C . PRO A 1 126 ? -24.044 -9.613 38.955 1.00 47.25 126 PRO A C 1
ATOM 948 O O . PRO A 1 126 ? -23.251 -9.447 39.886 1.00 47.25 126 PRO A O 1
ATOM 951 N N . SER A 1 127 ? -25.070 -8.792 38.731 1.00 51.66 127 SER A N 1
ATOM 952 C CA . SER A 1 127 ? -25.474 -7.839 39.745 1.00 51.66 127 SER A CA 1
ATOM 953 C C . SER A 1 127 ? -25.824 -8.670 40.977 1.00 51.66 127 SER A C 1
ATOM 955 O O . SER A 1 127 ? -26.788 -9.427 41.002 1.00 51.66 127 SER A O 1
ATOM 957 N N . THR A 1 128 ? -25.019 -8.556 42.030 1.00 47.69 128 THR A N 1
ATOM 958 C CA . THR A 1 128 ? -25.384 -9.055 43.362 1.00 47.69 128 THR A CA 1
ATOM 959 C C . THR A 1 128 ? -26.458 -8.171 43.998 1.00 47.69 128 THR A C 1
ATOM 961 O O . THR A 1 128 ? -26.666 -8.223 45.208 1.00 47.69 128 THR A O 1
ATOM 964 N N . GLU A 1 129 ? -27.142 -7.342 43.203 1.00 47.69 129 GLU A N 1
ATOM 965 C CA . GLU A 1 129 ? -28.402 -6.743 43.594 1.00 47.69 129 GLU A CA 1
ATOM 966 C C . GLU A 1 129 ? -29.396 -7.880 43.772 1.00 47.69 129 GLU A C 1
ATOM 968 O O . GLU A 1 129 ? -30.046 -8.347 42.839 1.00 47.69 129 GLU A O 1
ATOM 973 N N . THR A 1 130 ? -29.491 -8.344 45.014 1.00 51.94 130 THR A N 1
ATOM 974 C CA . THR A 1 130 ? -30.681 -9.002 45.531 1.00 51.94 130 THR A CA 1
ATOM 975 C C . THR A 1 130 ? -31.869 -8.209 44.998 1.00 51.94 130 THR A C 1
ATOM 977 O O . THR A 1 130 ? -32.067 -7.063 45.398 1.00 51.94 130 THR A O 1
ATOM 980 N N . VAL A 1 131 ? -32.612 -8.765 44.039 1.00 58.62 131 VAL A N 1
ATOM 981 C CA . VAL A 1 131 ? -33.808 -8.111 43.511 1.00 58.62 131 VAL A CA 1
ATOM 982 C C . VAL A 1 131 ? -34.827 -8.165 44.636 1.00 58.62 131 VAL A C 1
ATOM 984 O O . VAL A 1 131 ? -35.534 -9.155 44.832 1.00 58.62 131 VAL A O 1
ATOM 987 N N . LEU A 1 132 ? -34.821 -7.125 45.457 1.00 63.34 132 LEU A N 1
ATOM 988 C CA . LEU A 1 132 ? -35.703 -7.004 46.591 1.00 63.34 132 LEU A CA 1
ATOM 989 C C . LEU A 1 132 ? -37.111 -6.729 46.045 1.00 63.34 132 LEU A C 1
ATOM 991 O O . LEU A 1 132 ? -37.459 -5.600 45.713 1.00 63.34 132 LEU A O 1
ATOM 995 N N . THR A 1 133 ? -37.904 -7.789 45.892 1.00 77.88 133 THR A N 1
ATOM 996 C CA . THR A 1 133 ? -39.298 -7.728 45.429 1.00 77.88 133 THR A CA 1
ATOM 997 C C . THR A 1 133 ? -40.273 -7.776 46.604 1.00 77.88 133 THR A C 1
ATOM 999 O O . THR A 1 133 ? -39.902 -8.125 47.731 1.00 77.88 133 THR A O 1
ATOM 1002 N N . GLY A 1 134 ? -41.532 -7.411 46.351 1.00 83.00 134 GLY A N 1
ATOM 1003 C CA . GLY A 1 134 ? -42.600 -7.536 47.339 1.00 83.00 134 GLY A CA 1
ATOM 1004 C C . GLY A 1 134 ? -42.408 -6.639 48.562 1.00 83.00 134 GLY A C 1
ATOM 1005 O O . GLY A 1 134 ? -41.751 -5.595 48.513 1.00 83.00 134 GLY A O 1
ATOM 1006 N N . LYS A 1 135 ? -43.009 -7.040 49.684 1.00 86.75 135 LYS A N 1
ATOM 1007 C CA . LYS A 1 135 ? -43.018 -6.249 50.921 1.00 86.75 135 LYS A CA 1
ATOM 1008 C C . LYS A 1 135 ? -41.622 -6.056 51.511 1.00 86.75 135 LYS A C 1
ATOM 1010 O O . LYS A 1 135 ? -41.290 -4.948 51.916 1.00 86.75 135 LYS A O 1
ATOM 1015 N N . ALA A 1 136 ? -40.793 -7.099 51.513 1.00 85.50 136 ALA A N 1
ATOM 1016 C CA . ALA A 1 136 ? -39.437 -7.028 52.059 1.00 85.50 136 ALA A CA 1
ATOM 1017 C C . ALA A 1 136 ? -38.566 -6.001 51.317 1.00 85.50 136 ALA A C 1
ATOM 1019 O O . ALA A 1 136 ? -37.783 -5.275 51.937 1.00 85.50 136 ALA A O 1
ATOM 1020 N N . GLY A 1 137 ? -38.728 -5.905 49.994 1.00 86.94 137 GLY A N 1
ATOM 1021 C CA . GLY A 1 137 ? -38.002 -4.917 49.211 1.00 86.94 137 GLY A CA 1
ATOM 1022 C C . GLY A 1 137 ? -38.518 -3.504 49.335 1.00 86.94 137 GLY A C 1
ATOM 1023 O O . GLY A 1 137 ? -37.714 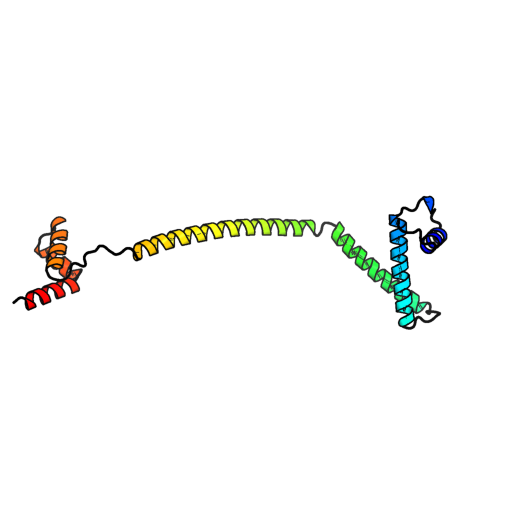-2.577 49.430 1.00 86.94 137 GLY A O 1
ATOM 1024 N N . PHE A 1 138 ? -39.836 -3.334 49.430 1.00 90.19 138 PHE A N 1
ATOM 1025 C CA . PHE A 1 138 ? -40.403 -2.028 49.735 1.00 90.19 138 PHE A CA 1
ATOM 1026 C C . PHE A 1 138 ? -39.931 -1.516 51.106 1.00 90.19 138 PHE A C 1
ATOM 1028 O O . PHE A 1 138 ? -39.464 -0.384 51.204 1.00 90.19 138 PHE A O 1
ATOM 1035 N N . ASP A 1 139 ? -39.960 -2.362 52.141 1.00 90.00 139 ASP A N 1
ATOM 1036 C CA . ASP A 1 139 ? -39.531 -1.999 53.498 1.00 90.00 139 ASP A CA 1
ATOM 1037 C C . ASP A 1 139 ? -38.042 -1.612 53.549 1.00 90.00 139 ASP A C 1
ATOM 1039 O O . ASP A 1 139 ? -37.670 -0.656 54.229 1.00 90.00 139 ASP A O 1
ATOM 1043 N N . THR A 1 140 ? -37.191 -2.313 52.793 1.00 89.81 140 THR A N 1
ATOM 1044 C CA . THR A 1 140 ? -35.749 -2.021 52.725 1.00 89.81 140 THR A CA 1
ATOM 1045 C C . THR A 1 140 ? -35.479 -0.689 52.022 1.00 89.81 140 THR A C 1
ATOM 1047 O O . THR A 1 140 ? -34.741 0.140 52.549 1.00 89.81 140 THR A O 1
ATOM 1050 N N . ALA A 1 141 ? -36.139 -0.430 50.886 1.00 87.94 141 ALA A N 1
ATOM 1051 C CA . ALA A 1 141 ? -36.013 0.836 50.162 1.00 87.94 141 ALA A CA 1
ATOM 1052 C C . ALA A 1 141 ? -36.489 2.035 51.003 1.00 87.94 141 ALA A C 1
ATOM 1054 O O . ALA A 1 141 ? -35.862 3.095 51.007 1.00 87.94 141 ALA A O 1
ATOM 1055 N N . VAL A 1 142 ? -37.579 1.861 51.759 1.00 91.62 142 VAL A N 1
ATOM 1056 C CA . VAL A 1 142 ? -38.065 2.883 52.696 1.00 91.62 142 VAL A CA 1
ATOM 1057 C C . VAL A 1 142 ? -37.062 3.093 53.831 1.00 91.62 142 VAL A C 1
ATOM 1059 O O . VAL A 1 142 ? -36.757 4.238 54.165 1.00 91.62 142 VAL A O 1
ATOM 1062 N N . ALA A 1 143 ? -36.511 2.020 54.403 1.00 91.62 143 ALA A N 1
ATOM 1063 C CA . ALA A 1 143 ? -35.518 2.110 55.471 1.00 91.62 143 ALA A CA 1
ATOM 1064 C C . ALA A 1 143 ? -34.243 2.845 55.026 1.00 91.62 143 ALA A C 1
ATOM 1066 O O . ALA A 1 143 ? -33.702 3.638 55.797 1.00 91.62 143 ALA A O 1
ATOM 1067 N N . ASP A 1 144 ? -33.782 2.633 53.794 1.00 90.44 144 ASP A N 1
ATOM 1068 C CA . ASP A 1 144 ? -32.600 3.317 53.264 1.00 90.44 144 ASP A CA 1
ATOM 1069 C C . ASP A 1 144 ? -32.825 4.823 53.090 1.00 90.44 144 ASP A C 1
ATOM 1071 O O . ASP A 1 144 ? -31.963 5.613 53.472 1.00 90.44 144 ASP A O 1
ATOM 1075 N N . LEU A 1 145 ? -34.008 5.248 52.636 1.00 89.56 145 LEU A N 1
ATOM 1076 C CA . LEU A 1 145 ? -34.358 6.672 52.601 1.00 89.56 145 LEU A CA 1
ATOM 1077 C C . LEU A 1 145 ? -34.492 7.270 54.007 1.00 89.56 145 LEU A C 1
ATOM 1079 O O . LEU A 1 145 ? -34.019 8.381 54.250 1.00 89.56 145 LEU A O 1
ATOM 1083 N N . VAL A 1 146 ? -35.064 6.538 54.965 1.00 93.06 146 VAL A N 1
ATOM 1084 C CA . VAL A 1 146 ? -35.142 6.996 56.363 1.00 93.06 146 VAL A CA 1
ATOM 1085 C C . VAL A 1 146 ? -33.747 7.190 56.971 1.00 93.06 146 VAL A C 1
ATOM 1087 O O . VAL A 1 146 ? -33.527 8.181 57.668 1.00 93.06 146 VAL A O 1
ATOM 1090 N N . LYS A 1 147 ? -32.766 6.328 56.653 1.00 93.12 147 LYS A N 1
ATOM 1091 C CA . LYS A 1 147 ? -31.362 6.500 57.090 1.00 93.12 147 LYS A CA 1
ATOM 1092 C C . LYS A 1 147 ? -30.731 7.803 56.587 1.00 93.12 147 LYS A C 1
ATOM 1094 O O . LYS A 1 147 ? -29.821 8.313 57.231 1.00 93.12 147 LYS A O 1
ATOM 1099 N N . THR A 1 148 ? -31.224 8.365 55.481 1.00 92.31 148 THR A N 1
ATOM 1100 C CA . THR A 1 148 ? -30.778 9.678 54.972 1.00 92.31 148 THR A CA 1
ATOM 1101 C C . THR A 1 148 ? -31.410 10.875 55.696 1.00 92.31 148 THR A C 1
ATOM 1103 O O . THR A 1 148 ? -31.130 12.019 55.349 1.00 92.31 148 THR A O 1
ATOM 1106 N N . GLY A 1 149 ? -32.244 10.637 56.716 1.00 90.81 149 GLY A N 1
ATOM 1107 C CA . GLY A 1 149 ? -32.920 11.676 57.501 1.00 90.81 149 GLY A CA 1
ATOM 1108 C C . GLY A 1 149 ? -34.340 12.004 57.029 1.00 90.81 149 GLY A C 1
ATOM 1109 O O . GLY A 1 149 ? -34.966 12.922 57.561 1.00 90.81 149 GLY A O 1
ATOM 1110 N N . MET A 1 150 ? -34.873 11.265 56.051 1.00 93.94 150 MET A N 1
ATOM 1111 C CA . MET A 1 150 ? -36.245 11.438 55.580 1.00 93.94 150 MET A CA 1
ATOM 1112 C C . MET A 1 150 ? -37.261 10.895 56.592 1.00 93.94 150 MET A C 1
ATOM 1114 O O . MET A 1 150 ? -37.075 9.825 57.172 1.00 93.94 150 MET A O 1
ATOM 1118 N N . LYS A 1 151 ? -38.379 11.604 56.788 1.00 95.69 151 LYS A N 1
ATOM 1119 C CA . LYS A 1 151 ? -39.480 11.094 57.616 1.00 95.69 151 LYS A CA 1
ATOM 1120 C C . LYS A 1 151 ? -40.144 9.903 56.925 1.00 95.69 151 LYS A C 1
ATOM 1122 O O . LYS A 1 151 ? -40.323 9.904 55.711 1.00 95.69 151 LYS A O 1
ATOM 1127 N N . LEU A 1 152 ? -40.569 8.915 57.712 1.00 93.75 152 LEU A N 1
ATOM 1128 C CA . LEU A 1 152 ? -41.149 7.666 57.207 1.00 93.75 152 LEU A CA 1
ATOM 1129 C C . LEU A 1 152 ? -42.279 7.863 56.167 1.00 93.75 152 LEU A C 1
ATOM 1131 O O . LEU A 1 152 ? -42.223 7.203 55.130 1.00 93.75 152 LEU A O 1
ATOM 1135 N N . PRO A 1 153 ? -43.262 8.770 56.358 1.00 94.75 153 PRO A N 1
ATOM 1136 C CA . PRO A 1 153 ? -44.320 8.974 55.364 1.00 94.75 153 PRO A CA 1
ATOM 1137 C C . PRO A 1 153 ? -43.787 9.500 54.026 1.00 94.75 153 PRO A C 1
ATOM 1139 O O . PRO A 1 153 ? -44.222 9.050 52.966 1.00 94.75 153 PRO A O 1
ATOM 1142 N N . ASP A 1 154 ? -42.809 10.406 54.072 1.00 93.94 154 ASP A N 1
ATOM 1143 C CA . ASP A 1 154 ? -42.198 10.996 52.879 1.00 93.94 154 ASP A CA 1
ATOM 1144 C C . ASP A 1 154 ? -41.363 9.953 52.126 1.00 93.94 154 ASP A C 1
ATOM 1146 O O . ASP A 1 154 ? -41.452 9.856 50.901 1.00 93.94 154 ASP A O 1
ATOM 1150 N N . ALA A 1 155 ? -40.643 9.099 52.862 1.00 92.81 155 ALA A N 1
ATOM 1151 C CA . ALA A 1 155 ? -39.884 7.984 52.302 1.00 92.81 155 ALA A CA 1
ATOM 1152 C C . ALA A 1 155 ? -40.799 6.979 51.588 1.00 92.81 155 ALA A C 1
ATOM 1154 O O . ALA A 1 155 ? -40.519 6.582 50.460 1.00 92.81 155 ALA A O 1
ATOM 1155 N N . MET A 1 156 ? -41.937 6.615 52.190 1.00 91.75 156 MET A N 1
ATOM 1156 C CA . MET A 1 156 ? -42.919 5.728 51.553 1.00 91.75 156 MET A CA 1
ATOM 1157 C C . MET A 1 156 ? -43.478 6.320 50.253 1.00 91.75 156 MET A C 1
ATOM 1159 O O . MET A 1 156 ? -43.557 5.620 49.241 1.00 91.75 156 MET A O 1
ATOM 1163 N N . ILE A 1 157 ? -43.826 7.611 50.257 1.00 94.38 157 ILE A N 1
ATOM 1164 C CA . ILE A 1 157 ? -44.319 8.314 49.063 1.00 94.38 157 ILE A CA 1
ATOM 1165 C C . ILE A 1 157 ? -43.232 8.369 47.986 1.00 94.38 157 ILE A C 1
ATOM 1167 O O . ILE A 1 157 ? -43.522 8.169 46.804 1.00 94.38 157 ILE A O 1
ATOM 1171 N N . GLN A 1 158 ? -41.981 8.619 48.370 1.00 92.25 158 GLN A N 1
ATOM 1172 C CA . GLN A 1 158 ? -40.870 8.667 47.431 1.00 92.25 158 GLN A CA 1
ATOM 1173 C C . GLN A 1 158 ? -40.608 7.303 46.788 1.00 92.25 158 GLN A C 1
ATOM 1175 O O . GLN A 1 158 ? -40.523 7.239 45.562 1.00 92.25 158 GLN A O 1
ATOM 1180 N N . VAL A 1 159 ? -40.561 6.213 47.565 1.00 89.75 159 VAL A N 1
ATOM 1181 C CA . VAL A 1 159 ? -40.401 4.857 47.010 1.00 89.75 159 VAL A CA 1
ATOM 1182 C C . VAL A 1 159 ? -41.574 4.504 46.096 1.00 89.75 159 VAL A C 1
ATOM 1184 O O . VAL A 1 159 ? -41.354 3.970 45.013 1.00 89.75 159 VAL A O 1
ATOM 1187 N N . GLN A 1 160 ? -42.813 4.856 46.461 1.00 91.38 160 GLN A N 1
ATOM 1188 C CA . GLN A 1 160 ? -43.982 4.636 45.602 1.00 91.38 160 GLN A CA 1
ATOM 1189 C C . GLN A 1 160 ? -43.878 5.387 44.263 1.00 91.38 160 GLN A C 1
ATOM 1191 O O . GLN A 1 160 ? -44.262 4.845 43.226 1.00 91.38 160 GLN A O 1
ATOM 1196 N N . ARG A 1 161 ? -43.367 6.626 44.273 1.00 91.00 161 ARG A N 1
ATOM 1197 C CA . ARG A 1 161 ? -43.183 7.442 43.060 1.00 91.00 161 ARG A CA 1
ATOM 1198 C C . ARG A 1 161 ? -42.037 6.941 42.187 1.00 91.00 161 ARG A C 1
ATOM 1200 O O . ARG A 1 161 ? -42.184 6.908 40.971 1.00 91.00 161 ARG A O 1
ATOM 1207 N N . GLN A 1 162 ? -40.912 6.582 42.799 1.00 88.12 162 GLN A N 1
ATOM 1208 C CA . GLN A 1 162 ? -39.714 6.143 42.084 1.00 88.12 162 GLN A CA 1
ATOM 1209 C C . GLN A 1 162 ? -39.852 4.706 41.569 1.00 88.12 162 GLN A C 1
ATOM 1211 O O . GLN A 1 162 ? -39.405 4.412 40.467 1.00 88.12 162 GLN A O 1
ATOM 1216 N N . ASN A 1 163 ? -40.521 3.834 42.330 1.00 86.38 163 ASN A N 1
ATOM 1217 C CA . ASN A 1 163 ? -40.642 2.404 42.052 1.00 86.38 163 ASN A CA 1
ATOM 1218 C C . ASN A 1 163 ? -42.106 1.917 42.159 1.00 86.38 163 ASN A C 1
ATOM 1220 O O . ASN A 1 163 ? -42.440 1.109 43.034 1.00 86.38 163 ASN A O 1
ATOM 1224 N N . PRO A 1 164 ? -43.007 2.344 41.249 1.00 86.31 164 PRO A N 1
ATOM 1225 C CA . PRO A 1 164 ? -44.427 1.978 41.300 1.00 86.31 164 PRO A CA 1
ATOM 1226 C C . PRO A 1 164 ? -44.675 0.471 41.124 1.00 86.31 164 PRO A C 1
ATOM 1228 O O . PRO A 1 164 ? -45.667 -0.053 41.630 1.00 86.31 164 PRO A O 1
ATOM 1231 N N . ILE A 1 165 ? -43.778 -0.240 40.433 1.00 87.69 165 ILE A N 1
ATOM 1232 C CA . ILE A 1 165 ? -43.845 -1.700 40.251 1.00 87.69 165 ILE A CA 1
ATOM 1233 C C . ILE A 1 165 ? -43.593 -2.419 41.581 1.00 87.69 165 ILE A C 1
ATOM 1235 O O . ILE A 1 165 ? -44.352 -3.316 41.947 1.00 87.69 165 ILE A O 1
ATOM 1239 N N . LEU A 1 166 ? -42.582 -1.985 42.340 1.00 87.38 166 LEU A N 1
ATOM 1240 C CA . LEU A 1 166 ? -42.268 -2.548 43.653 1.00 87.38 166 LEU A CA 1
ATOM 1241 C C . LEU A 1 166 ? -43.433 -2.340 44.627 1.00 87.38 166 LEU A C 1
ATOM 1243 O O . LEU A 1 166 ? -43.864 -3.290 45.279 1.00 87.38 166 LEU A O 1
ATOM 12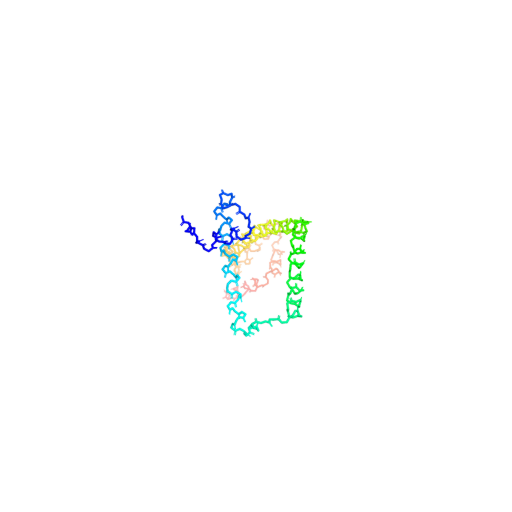47 N N . PHE A 1 167 ? -44.012 -1.136 44.649 1.00 89.38 167 PHE A N 1
ATOM 1248 C CA . PHE A 1 167 ? -45.193 -0.840 45.461 1.00 89.38 167 PHE A CA 1
ATOM 1249 C C . PHE A 1 167 ? -46.393 -1.725 45.094 1.00 89.38 167 PHE A C 1
ATOM 1251 O O . PHE A 1 167 ? -47.003 -2.321 45.980 1.00 89.38 167 PHE A O 1
ATOM 1258 N N . LYS A 1 168 ? -46.706 -1.884 43.798 1.00 89.50 168 LYS A N 1
ATOM 1259 C CA . LYS A 1 168 ? -47.767 -2.804 43.348 1.00 89.50 168 LYS A CA 1
ATOM 1260 C C . LYS A 1 168 ? -47.502 -4.241 43.800 1.00 89.50 168 LYS A C 1
ATOM 1262 O O . LYS A 1 168 ? -48.398 -4.861 44.365 1.00 89.50 168 LYS A O 1
ATOM 1267 N N . SER A 1 169 ? -46.270 -4.731 43.642 1.00 88.31 169 SER A N 1
ATOM 1268 C CA . SER A 1 169 ? -45.892 -6.087 44.064 1.00 88.31 169 SER A CA 1
ATOM 1269 C C . SER A 1 169 ? -46.052 -6.306 45.575 1.00 88.31 169 SER A C 1
ATOM 1271 O O . SER A 1 169 ? -46.556 -7.345 45.996 1.00 88.31 169 SER A O 1
ATOM 1273 N N . MET A 1 170 ? -45.712 -5.305 46.401 1.00 91.44 170 MET A N 1
ATOM 1274 C CA . MET A 1 170 ? -45.947 -5.339 47.847 1.00 91.44 170 MET A CA 1
ATOM 1275 C C . MET A 1 170 ? -47.443 -5.420 48.167 1.00 91.44 170 MET A C 1
ATOM 1277 O O . MET A 1 170 ? -47.840 -6.198 49.036 1.00 91.44 170 MET A O 1
ATOM 1281 N N . ILE A 1 171 ? -48.275 -4.604 47.512 1.00 90.62 171 ILE A N 1
ATOM 1282 C CA . ILE A 1 171 ? -49.724 -4.588 47.750 1.00 90.62 171 ILE A CA 1
ATOM 1283 C C . ILE A 1 171 ? -50.342 -5.938 47.370 1.00 90.62 171 ILE A C 1
ATOM 1285 O O . ILE A 1 171 ? -51.117 -6.493 48.146 1.00 90.62 171 ILE A O 1
ATOM 1289 N N . GLU A 1 172 ? -49.963 -6.502 46.224 1.00 89.38 172 GLU A N 1
ATOM 1290 C CA . GLU A 1 172 ? -50.418 -7.826 45.786 1.00 89.38 172 GLU A CA 1
ATOM 1291 C C . GLU A 1 172 ? -50.015 -8.935 46.765 1.00 89.38 172 GLU A C 1
ATOM 1293 O O . GLU A 1 172 ? -50.841 -9.778 47.114 1.00 89.38 172 GLU A O 1
ATOM 1298 N N . GLU A 1 173 ? -48.774 -8.925 47.257 1.00 87.56 173 GLU A N 1
ATOM 1299 C CA . GLU A 1 173 ? -48.311 -9.882 48.267 1.00 87.56 173 GLU A CA 1
ATOM 1300 C C . GLU A 1 173 ? -49.076 -9.728 49.588 1.00 87.56 173 GLU A C 1
ATOM 1302 O O . GLU A 1 173 ? -49.487 -10.716 50.197 1.00 87.56 173 GLU A O 1
ATOM 1307 N N . THR A 1 174 ? -49.300 -8.486 50.019 1.00 85.25 174 THR A N 1
ATOM 1308 C CA . THR A 1 174 ? -50.029 -8.182 51.257 1.00 85.25 174 THR A CA 1
ATOM 1309 C C . THR A 1 174 ? -51.484 -8.639 51.165 1.00 85.25 174 THR A C 1
ATOM 1311 O O . THR A 1 174 ? -52.020 -9.169 52.135 1.00 85.25 174 THR A O 1
ATOM 1314 N N . ASN A 1 175 ? -52.108 -8.488 49.996 1.00 86.56 175 ASN A N 1
ATOM 1315 C CA . ASN A 1 175 ? -53.484 -8.913 49.754 1.00 86.56 175 ASN A CA 1
ATOM 1316 C C . ASN A 1 175 ? -53.626 -10.434 49.606 1.00 86.56 175 ASN A C 1
ATOM 1318 O O . ASN A 1 175 ? -54.671 -10.962 49.953 1.00 86.56 175 ASN A O 1
ATOM 1322 N N . LYS A 1 176 ? -52.594 -11.150 49.139 1.00 81.88 176 LYS A N 1
ATOM 1323 C CA . LYS A 1 176 ? -52.592 -12.627 49.087 1.00 81.88 176 LYS A CA 1
ATOM 1324 C C . LYS A 1 176 ? -52.463 -13.294 50.461 1.00 81.88 176 LYS A C 1
ATOM 1326 O O . LYS A 1 176 ? -52.780 -14.471 50.583 1.00 81.88 176 LYS A O 1
ATOM 1331 N N . LYS A 1 177 ? -51.935 -12.583 51.462 1.00 66.19 177 LYS A N 1
ATOM 1332 C CA . LYS A 1 177 ? -51.726 -13.090 52.833 1.00 66.19 177 LYS A CA 1
ATOM 1333 C C . LYS A 1 177 ? -52.871 -12.744 53.800 1.00 66.19 177 LYS A C 1
ATOM 1335 O O . LYS A 1 177 ? -52.767 -13.087 54.976 1.00 66.19 177 LYS A O 1
ATOM 1340 N N . ARG A 1 178 ? -53.907 -12.040 53.334 1.00 54.59 178 ARG A N 1
ATOM 1341 C CA . ARG A 1 178 ? -55.143 -11.745 54.077 1.00 54.59 178 ARG A CA 1
ATOM 1342 C C . ARG A 1 178 ? -56.241 -12.708 53.660 1.00 54.59 178 ARG A C 1
ATOM 1344 O O . ARG A 1 178 ? -57.046 -13.047 54.550 1.00 54.59 178 ARG A O 1
#

pLDDT: mean 74.08, std 14.95, range [40.16, 95.69]

Foldseek 3Di:
DPPPDVVLVVVCVVVVHDPVPQDPVNSVVSVVVVVVVVVVVVVCVVVPPPPDPPPVNVVVVVVVVVVVVVVVVVVVCCVVVCVVVVVVVVVVVVVVVVVVVVVVVVVVVVVVVVVVCVVVVVVPDPPPPPVQAAPRNLVVQLVVVVVVVDDSVVSSVVCCVVPVVRVVRNVVVVVVVD